Protein AF-X1R5I0-F1 (afdb_monomer)

Structure (mmCIF, N/CA/C/O backbone):
data_AF-X1R5I0-F1
#
_entry.id   AF-X1R5I0-F1
#
loop_
_atom_site.group_PDB
_atom_site.id
_atom_site.type_symbol
_atom_site.label_atom_id
_atom_site.label_alt_id
_atom_site.label_comp_id
_atom_site.label_asym_id
_atom_site.label_entity_id
_atom_site.label_seq_id
_atom_site.pdbx_PDB_ins_code
_atom_site.Cartn_x
_atom_site.Cartn_y
_atom_site.Cartn_z
_atom_site.occupancy
_atom_site.B_iso_or_equiv
_atom_site.auth_seq_id
_atom_site.auth_comp_id
_atom_site.auth_asym_id
_atom_site.auth_atom_id
_atom_site.pdbx_PDB_model_num
ATOM 1 N N . MET A 1 1 ? 6.233 22.904 -5.441 1.00 50.62 1 MET A N 1
ATOM 2 C CA . MET A 1 1 ? 5.124 22.060 -4.943 1.00 50.62 1 MET A CA 1
ATOM 3 C C . MET A 1 1 ? 5.103 20.796 -5.793 1.00 50.62 1 MET A C 1
ATOM 5 O O . MET A 1 1 ? 4.857 20.915 -6.984 1.00 50.62 1 MET A O 1
ATOM 9 N N . ARG A 1 2 ? 5.484 19.627 -5.257 1.00 60.69 2 ARG A N 1
ATOM 10 C CA . ARG A 1 2 ? 5.431 18.360 -6.016 1.00 60.69 2 ARG A CA 1
ATOM 11 C C . ARG A 1 2 ? 3.983 17.870 -6.019 1.00 60.69 2 ARG A C 1
ATOM 13 O O . ARG A 1 2 ? 3.332 17.928 -4.976 1.00 60.69 2 ARG A O 1
ATOM 20 N N . THR A 1 3 ? 3.481 17.436 -7.171 1.00 67.88 3 THR A N 1
ATOM 21 C CA . THR A 1 3 ? 2.133 16.869 -7.296 1.00 67.88 3 THR A CA 1
ATOM 22 C C . THR A 1 3 ? 1.990 15.683 -6.335 1.00 67.88 3 THR A C 1
ATOM 24 O O . THR A 1 3 ? 2.876 14.823 -6.329 1.00 67.88 3 THR A O 1
ATOM 27 N N . PRO A 1 4 ? 0.932 15.628 -5.506 1.00 72.50 4 PRO A N 1
ATOM 28 C CA . PRO A 1 4 ? 0.676 14.479 -4.648 1.00 72.50 4 PRO A CA 1
ATOM 29 C C . PRO A 1 4 ? 0.566 13.202 -5.483 1.00 72.50 4 PRO A C 1
ATOM 31 O O . PRO A 1 4 ? -0.113 13.192 -6.509 1.00 72.50 4 PRO A O 1
ATOM 34 N N . ASP A 1 5 ? 1.221 12.130 -5.043 1.00 84.19 5 ASP A N 1
ATOM 35 C CA . ASP A 1 5 ? 1.122 10.834 -5.711 1.00 84.19 5 ASP A CA 1
ATOM 36 C C . ASP A 1 5 ? -0.323 10.313 -5.646 1.00 84.19 5 ASP A C 1
ATOM 38 O O . ASP A 1 5 ? -0.930 10.263 -4.570 1.00 84.19 5 ASP A O 1
ATOM 42 N N . SER A 1 6 ? -0.866 9.907 -6.797 1.00 90.00 6 SER A N 1
ATOM 43 C CA . SER A 1 6 ? -2.205 9.319 -6.908 1.00 90.00 6 SER A CA 1
ATOM 44 C C . SER A 1 6 ? -2.413 8.120 -5.974 1.00 90.00 6 SER A C 1
ATOM 46 O O . SER A 1 6 ? -3.505 7.953 -5.429 1.00 90.00 6 SER A O 1
ATOM 48 N N . MET A 1 7 ? -1.360 7.348 -5.689 1.00 90.50 7 MET A N 1
ATOM 49 C CA . MET A 1 7 ? -1.379 6.247 -4.726 1.00 90.50 7 MET A CA 1
ATOM 50 C C . MET A 1 7 ? -1.892 6.701 -3.355 1.00 90.50 7 MET A C 1
ATOM 52 O O . MET A 1 7 ? -2.758 6.054 -2.765 1.00 90.50 7 MET A O 1
ATOM 56 N N . ASN A 1 8 ? -1.405 7.843 -2.864 1.00 89.81 8 ASN A N 1
ATOM 57 C CA . ASN A 1 8 ? -1.783 8.370 -1.554 1.00 89.81 8 ASN A CA 1
ATOM 58 C C . ASN A 1 8 ? -3.276 8.708 -1.506 1.00 89.81 8 ASN A C 1
ATOM 60 O O . ASN A 1 8 ? -3.940 8.461 -0.498 1.00 89.81 8 ASN A O 1
ATOM 64 N N . TYR A 1 9 ? -3.813 9.226 -2.615 1.00 91.50 9 TYR A N 1
ATOM 65 C CA . TYR A 1 9 ? -5.239 9.495 -2.750 1.00 91.50 9 TYR A CA 1
ATOM 66 C C . TYR A 1 9 ? -6.061 8.204 -2.674 1.00 91.50 9 TYR A C 1
ATOM 68 O O . TYR A 1 9 ? -6.995 8.131 -1.876 1.00 91.50 9 TYR A O 1
ATOM 76 N N . PHE A 1 10 ? -5.701 7.163 -3.432 1.00 93.56 10 PHE A N 1
ATOM 77 C CA . PHE A 1 10 ? -6.431 5.889 -3.417 1.00 93.56 10 PHE A CA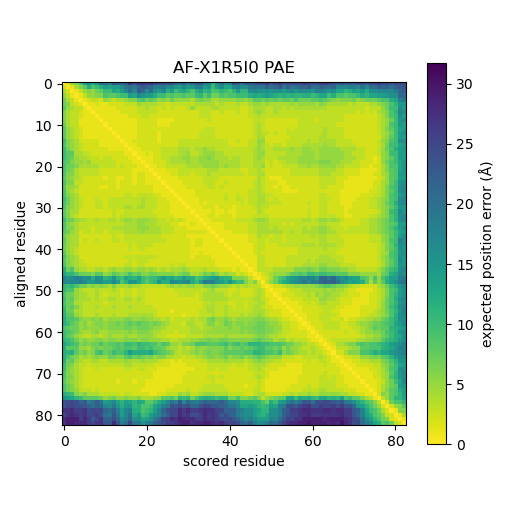 1
ATOM 78 C C . PHE A 1 10 ? -6.357 5.176 -2.064 1.00 93.56 10 PHE A C 1
ATOM 80 O O . PHE A 1 10 ? -7.378 4.676 -1.585 1.00 93.56 10 PHE A O 1
ATOM 87 N N . VAL A 1 11 ? -5.196 5.187 -1.403 1.00 91.44 11 VAL A N 1
ATOM 88 C CA . VAL A 1 11 ? -5.040 4.648 -0.042 1.00 91.44 11 VAL A CA 1
ATOM 89 C C . VAL A 1 11 ? -5.953 5.390 0.938 1.00 91.44 11 VAL A C 1
ATOM 91 O O . VAL A 1 11 ? -6.735 4.760 1.649 1.00 91.44 11 VAL A O 1
ATOM 94 N N . SER A 1 12 ? -5.926 6.726 0.933 1.00 90.50 12 SER A N 1
ATOM 95 C CA . SER A 1 12 ? -6.781 7.538 1.807 1.00 90.50 12 SER A CA 1
ATOM 96 C C . SER A 1 12 ? -8.273 7.305 1.543 1.00 90.50 12 SER A C 1
ATOM 98 O O . SER A 1 12 ? -9.030 7.029 2.476 1.00 90.50 12 SER A O 1
ATOM 100 N N . ARG A 1 13 ? -8.702 7.332 0.274 1.00 92.50 13 ARG A N 1
ATOM 101 C CA . ARG A 1 13 ? -10.099 7.073 -0.114 1.00 92.50 13 ARG A CA 1
ATOM 102 C C . ARG A 1 13 ? -10.564 5.673 0.274 1.00 92.50 13 ARG A C 1
ATOM 104 O O . ARG A 1 13 ? -11.722 5.517 0.652 1.00 92.50 13 ARG A O 1
ATOM 111 N N . SER A 1 14 ? -9.683 4.677 0.222 1.00 92.50 14 SER A N 1
ATOM 112 C CA . SER A 1 14 ? -10.017 3.309 0.627 1.00 92.50 14 SER A CA 1
ATOM 113 C C . SER A 1 14 ? -10.360 3.232 2.103 1.00 92.50 14 SER A C 1
ATOM 115 O O . SER A 1 14 ? -11.361 2.617 2.448 1.00 92.50 14 SER A O 1
ATOM 117 N N . PHE A 1 15 ? -9.613 3.920 2.969 1.00 87.56 15 PHE A N 1
ATOM 118 C CA . PHE A 1 15 ? -9.940 3.966 4.396 1.00 87.56 15 PHE A CA 1
ATOM 119 C C . PHE A 1 15 ? -11.257 4.679 4.704 1.00 87.56 15 PHE A C 1
ATOM 121 O O . PHE A 1 15 ? -11.931 4.282 5.648 1.00 87.56 15 PHE A O 1
ATOM 128 N N . LEU A 1 16 ? -11.639 5.686 3.913 1.00 89.38 16 LEU A N 1
ATOM 129 C CA . LEU A 1 16 ? -12.933 6.363 4.065 1.00 89.38 16 LEU A CA 1
ATOM 130 C C . LEU A 1 16 ? -14.115 5.488 3.620 1.00 89.38 16 LEU A C 1
ATOM 132 O O . LEU A 1 16 ? -15.208 5.617 4.161 1.00 89.38 16 LEU A O 1
ATOM 136 N N . ASN A 1 17 ? -13.902 4.611 2.638 1.00 91.19 17 ASN A N 1
ATOM 137 C CA . ASN A 1 17 ? -14.962 3.790 2.051 1.00 91.19 17 ASN A CA 1
ATOM 138 C C . ASN A 1 17 ? -15.058 2.381 2.667 1.00 91.19 17 ASN A C 1
ATOM 140 O O . ASN A 1 17 ? -16.090 1.720 2.530 1.00 91.19 17 ASN A O 1
ATOM 144 N N . LEU A 1 18 ? -13.991 1.882 3.299 1.00 91.38 18 LEU A N 1
ATOM 145 C CA . LEU A 1 18 ? -13.961 0.540 3.877 1.00 91.38 18 LEU A CA 1
ATOM 146 C C . LEU A 1 18 ? -14.853 0.453 5.116 1.00 91.38 18 LEU A C 1
ATOM 148 O O . LEU A 1 18 ? -14.682 1.194 6.082 1.00 91.38 18 LEU A O 1
ATOM 152 N N . LYS A 1 19 ? -15.730 -0.553 5.146 1.00 90.25 19 LYS A N 1
ATOM 153 C CA . LYS A 1 19 ? -16.453 -0.929 6.366 1.00 90.25 19 LYS A CA 1
ATOM 154 C C . LYS A 1 19 ? -15.493 -1.436 7.450 1.00 90.25 19 LYS A C 1
ATOM 156 O O . LYS A 1 19 ? -14.341 -1.781 7.171 1.00 90.25 19 LYS A O 1
ATOM 161 N N . SER A 1 20 ? -15.992 -1.499 8.683 1.00 88.81 20 SER A N 1
ATOM 162 C CA . SER A 1 20 ? -15.337 -2.189 9.801 1.00 88.81 20 SER A CA 1
ATOM 163 C C . SER A 1 20 ? -14.845 -3.579 9.379 1.00 88.81 20 SER A C 1
ATOM 165 O O . SER A 1 20 ? -15.570 -4.306 8.700 1.00 88.81 20 SER A O 1
ATOM 167 N N . GLN A 1 21 ? -13.601 -3.914 9.735 1.00 89.94 21 GLN A N 1
ATOM 168 C CA . GLN A 1 21 ? -12.907 -5.170 9.408 1.00 89.94 21 GLN A CA 1
ATOM 169 C C . GLN A 1 21 ? -12.716 -5.457 7.909 1.00 89.94 21 GLN A C 1
ATOM 171 O O . GLN A 1 21 ? -12.146 -6.493 7.559 1.00 89.94 21 GLN A O 1
ATOM 176 N N . GLY A 1 22 ? -13.137 -4.545 7.024 1.00 92.44 22 GLY A N 1
ATOM 177 C CA . GLY A 1 22 ? -12.951 -4.659 5.582 1.00 92.44 22 GLY A CA 1
ATOM 178 C C . GLY A 1 22 ? -11.476 -4.659 5.186 1.00 92.44 22 GLY A C 1
ATOM 179 O O . GLY A 1 22 ? -10.618 -4.186 5.931 1.00 92.44 22 GLY A O 1
ATOM 180 N N . LEU A 1 23 ? -11.186 -5.172 3.995 1.00 94.19 23 LEU A N 1
ATOM 181 C CA . LEU A 1 23 ? -9.838 -5.261 3.439 1.00 94.19 23 LEU A CA 1
ATOM 182 C C . LEU A 1 23 ? -9.758 -4.470 2.138 1.00 94.19 23 LEU A C 1
ATOM 184 O O . LEU A 1 23 ? -10.704 -4.468 1.351 1.00 94.19 23 LEU A O 1
ATOM 188 N N . PHE A 1 24 ? -8.612 -3.844 1.895 1.00 94.88 24 PHE A N 1
ATOM 189 C CA . PHE A 1 24 ? -8.210 -3.483 0.541 1.00 94.88 24 PHE A CA 1
ATOM 190 C C . PHE A 1 24 ? -6.849 -4.091 0.229 1.00 94.88 24 PHE A C 1
ATOM 192 O O . PHE A 1 24 ? -6.036 -4.332 1.1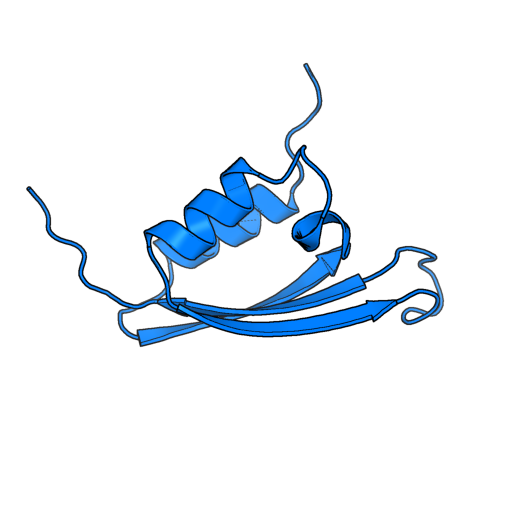26 1.00 94.88 24 PHE A O 1
ATOM 199 N N . SER A 1 25 ? -6.612 -4.305 -1.062 1.00 96.25 25 SER A N 1
ATOM 200 C CA . SER A 1 25 ? -5.326 -4.728 -1.594 1.00 96.25 25 SER A CA 1
ATOM 201 C C . SER A 1 25 ? -4.980 -3.887 -2.810 1.00 96.25 25 SER A C 1
ATOM 203 O O . SER A 1 25 ? -5.823 -3.715 -3.690 1.00 96.25 25 SER A O 1
ATOM 205 N N . PHE A 1 26 ? -3.747 -3.393 -2.873 1.00 96.19 26 PHE A N 1
ATOM 206 C CA . PHE A 1 26 ? -3.245 -2.642 -4.020 1.00 96.19 26 PHE A CA 1
ATOM 207 C C . PHE A 1 26 ? -1.899 -3.162 -4.491 1.00 96.19 26 PHE A C 1
ATOM 209 O O . PHE A 1 26 ? -1.061 -3.543 -3.675 1.00 96.19 26 PHE A O 1
ATOM 216 N N . ILE A 1 27 ? -1.694 -3.104 -5.808 1.00 95.38 27 ILE A N 1
ATOM 217 C CA . ILE A 1 27 ? -0.365 -3.172 -6.406 1.00 95.38 27 ILE A CA 1
ATOM 218 C C . ILE A 1 27 ? 0.097 -1.736 -6.634 1.00 95.38 27 ILE A C 1
ATOM 220 O O . ILE A 1 27 ? -0.581 -0.960 -7.307 1.00 95.38 27 ILE A O 1
ATOM 224 N N . VAL A 1 28 ? 1.211 -1.368 -6.016 1.00 93.50 28 VAL A N 1
ATOM 225 C CA . VAL A 1 28 ? 1.751 -0.003 -6.005 1.00 93.50 28 VAL A CA 1
ATOM 226 C C . VAL A 1 28 ? 3.267 -0.054 -6.132 1.00 93.50 28 VAL A C 1
ATOM 228 O O . VAL A 1 28 ? 3.860 -1.117 -5.972 1.00 93.50 28 VAL A O 1
ATOM 231 N N . SER A 1 29 ? 3.921 1.080 -6.386 1.00 92.69 29 SER A N 1
ATOM 232 C CA . SER A 1 29 ? 5.386 1.115 -6.336 1.00 92.69 29 SER A CA 1
ATOM 233 C C . SER A 1 29 ? 5.890 0.722 -4.944 1.00 92.69 29 SER A C 1
ATOM 235 O O . SER A 1 29 ? 5.387 1.214 -3.928 1.00 92.69 29 SER A O 1
ATOM 237 N N . ASN A 1 30 ? 6.936 -0.106 -4.891 1.00 94.06 30 ASN A N 1
ATOM 238 C CA . ASN A 1 30 ? 7.557 -0.504 -3.627 1.00 94.06 30 ASN A CA 1
ATOM 239 C C . ASN A 1 30 ? 8.241 0.666 -2.894 1.00 94.06 30 ASN A C 1
ATOM 241 O O . ASN A 1 30 ? 8.562 0.538 -1.712 1.00 94.06 30 ASN A O 1
ATOM 245 N N . ASN A 1 31 ? 8.365 1.832 -3.539 1.00 92.88 31 ASN A N 1
ATOM 246 C CA . ASN A 1 31 ? 8.752 3.084 -2.899 1.00 92.88 31 ASN A CA 1
ATOM 247 C C . ASN A 1 31 ? 7.875 3.406 -1.680 1.00 92.88 31 ASN A C 1
ATOM 249 O O . ASN A 1 31 ? 8.374 3.978 -0.709 1.00 92.88 31 ASN A O 1
ATOM 253 N N . LEU A 1 32 ? 6.606 2.970 -1.67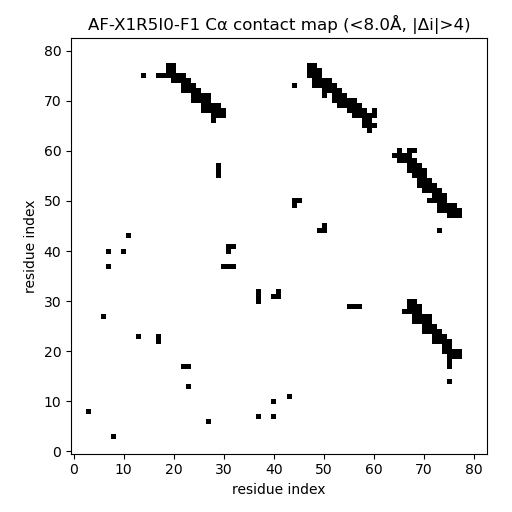5 1.00 92.81 32 LEU A N 1
ATOM 254 C CA . LEU A 1 32 ? 5.723 3.068 -0.510 1.00 92.81 32 LEU A CA 1
ATOM 255 C C . LEU A 1 32 ? 6.341 2.455 0.753 1.00 92.81 32 LEU A C 1
ATOM 257 O O . LEU A 1 32 ? 6.066 2.930 1.852 1.00 92.81 32 LEU A O 1
ATOM 261 N N . LEU A 1 33 ? 7.172 1.421 0.623 1.00 91.19 33 LEU A N 1
ATOM 262 C CA . LEU A 1 33 ? 7.751 0.705 1.756 1.00 91.19 33 LEU A CA 1
ATOM 263 C C . LEU A 1 33 ? 8.942 1.451 2.373 1.00 91.19 33 LEU A C 1
ATOM 265 O O . LEU A 1 33 ? 9.099 1.420 3.591 1.00 91.19 33 LEU A O 1
ATOM 269 N N . PHE A 1 34 ? 9.746 2.150 1.563 1.00 90.31 34 PHE A N 1
ATOM 270 C CA . PHE A 1 34 ? 11.073 2.621 1.991 1.00 90.31 34 PHE A CA 1
ATOM 271 C C . PHE A 1 34 ? 11.313 4.123 1.794 1.00 90.31 34 PHE A C 1
ATOM 273 O O . PHE A 1 34 ? 12.049 4.725 2.571 1.00 90.31 34 PHE A O 1
ATOM 280 N N . GLN A 1 35 ? 10.690 4.755 0.795 1.00 92.12 35 GLN A N 1
ATOM 281 C CA . GLN A 1 35 ? 10.987 6.149 0.456 1.00 92.12 35 GLN A CA 1
ATOM 282 C C . GLN A 1 35 ? 10.348 7.120 1.448 1.00 92.12 35 GLN A C 1
ATOM 284 O O . GLN A 1 35 ? 9.219 6.915 1.918 1.00 92.12 35 GLN A O 1
ATOM 289 N N . ASN A 1 36 ? 11.068 8.190 1.783 1.00 91.12 36 ASN A N 1
ATOM 290 C CA . ASN A 1 36 ? 10.658 9.141 2.816 1.00 91.12 36 ASN A CA 1
ATOM 291 C C . ASN A 1 36 ? 9.404 9.936 2.416 1.00 91.12 36 ASN A C 1
ATOM 293 O O . ASN A 1 36 ? 8.588 10.290 3.264 1.00 91.12 36 ASN A O 1
ATOM 297 N N . GLU A 1 37 ? 9.183 10.151 1.119 1.00 89.44 37 GLU A N 1
ATOM 298 C CA . GLU A 1 37 ? 8.014 10.866 0.599 1.00 89.44 37 GLU A CA 1
ATOM 299 C C . GLU A 1 37 ? 6.680 10.204 0.971 1.00 89.44 37 GLU A C 1
ATOM 301 O O . GLU A 1 37 ? 5.661 10.889 1.062 1.00 89.44 37 GLU A O 1
ATOM 306 N N . TYR A 1 38 ? 6.684 8.894 1.237 1.00 91.12 38 TYR A N 1
ATOM 307 C CA . TYR A 1 38 ? 5.492 8.134 1.627 1.00 91.12 38 TYR A CA 1
ATOM 308 C C . TYR A 1 38 ? 5.380 7.911 3.140 1.00 91.12 38 TYR A C 1
ATOM 310 O O . TYR A 1 38 ? 4.531 7.136 3.581 1.00 91.12 38 TYR A O 1
ATOM 318 N N . LEU A 1 39 ? 6.193 8.594 3.955 1.00 91.81 39 LEU A N 1
ATOM 319 C CA . LEU A 1 39 ? 6.166 8.460 5.414 1.00 91.81 39 LEU A CA 1
ATOM 320 C C . LEU A 1 39 ? 4.772 8.745 5.991 1.00 91.81 39 LEU A C 1
ATOM 322 O O . LEU A 1 39 ? 4.245 7.914 6.721 1.00 91.81 39 LEU A O 1
ATOM 326 N N . LYS A 1 40 ? 4.111 9.829 5.564 1.00 90.25 40 LYS A N 1
ATOM 327 C CA . LYS A 1 40 ? 2.738 10.159 6.001 1.00 90.25 40 LYS A CA 1
ATOM 328 C C . LYS A 1 40 ? 1.702 9.110 5.590 1.00 90.25 40 LYS A C 1
ATOM 330 O O . LYS A 1 40 ? 0.745 8.857 6.316 1.00 90.25 40 LYS A O 1
ATOM 335 N N . THR A 1 41 ? 1.878 8.489 4.426 1.00 91.38 41 THR A N 1
ATOM 336 C CA . THR A 1 41 ? 0.992 7.416 3.953 1.00 91.38 41 THR A CA 1
ATOM 337 C C . THR A 1 41 ? 1.179 6.161 4.794 1.00 91.38 41 THR A C 1
ATOM 339 O O . THR A 1 41 ? 0.194 5.551 5.203 1.00 91.38 41 THR A O 1
ATOM 342 N N . ARG A 1 42 ? 2.429 5.806 5.120 1.00 91.75 42 ARG A N 1
ATOM 343 C CA . ARG A 1 42 ? 2.728 4.714 6.053 1.00 91.75 42 ARG A CA 1
ATOM 344 C C . ARG A 1 42 ? 2.178 5.004 7.446 1.00 91.75 42 ARG A C 1
ATOM 346 O O . ARG A 1 42 ? 1.539 4.131 8.015 1.00 91.75 42 ARG A O 1
ATOM 353 N N . GLU A 1 43 ? 2.344 6.219 7.965 1.00 91.12 43 GLU A N 1
ATOM 354 C CA . GLU A 1 43 ? 1.739 6.636 9.237 1.00 91.12 43 GLU A CA 1
ATOM 355 C C . GLU A 1 43 ? 0.216 6.483 9.215 1.00 91.12 43 GLU A C 1
ATOM 357 O O . GLU A 1 43 ? -0.345 5.927 10.151 1.00 91.12 43 GLU A O 1
ATOM 362 N N . LEU A 1 44 ? -0.464 6.904 8.141 1.00 88.50 44 LEU A N 1
ATOM 363 C CA . LEU A 1 44 ? -1.913 6.722 7.990 1.00 88.50 44 LEU A CA 1
ATOM 364 C C . LEU A 1 44 ? -2.315 5.241 8.055 1.00 88.50 44 LEU A C 1
ATOM 366 O O . LEU A 1 44 ? -3.307 4.910 8.712 1.00 88.50 44 LEU A O 1
ATOM 370 N N . ILE A 1 45 ? -1.551 4.379 7.376 1.00 89.75 45 ILE A N 1
ATOM 371 C CA . ILE A 1 45 ? -1.755 2.929 7.356 1.00 89.75 45 ILE A CA 1
ATOM 372 C C . ILE A 1 45 ? -1.524 2.341 8.758 1.00 89.75 45 ILE A C 1
ATOM 374 O O . ILE A 1 45 ? -2.399 1.653 9.266 1.00 89.75 45 ILE A O 1
ATOM 378 N N . PHE A 1 46 ? -0.398 2.632 9.416 1.00 85.50 46 PHE A N 1
ATOM 379 C CA . PHE A 1 46 ? -0.055 2.040 10.716 1.00 85.50 46 PHE A CA 1
ATOM 380 C C . PHE A 1 46 ? -0.864 2.607 11.887 1.00 85.50 46 PHE A C 1
ATOM 382 O O . PHE A 1 46 ? -1.200 1.866 12.804 1.00 85.50 46 PHE A O 1
ATOM 389 N N . LYS A 1 47 ? -1.197 3.903 11.872 1.00 78.44 47 LYS A N 1
ATOM 390 C CA . LYS A 1 47 ? -1.904 4.568 12.979 1.00 78.44 47 LYS A CA 1
ATOM 391 C C . LYS A 1 47 ? -3.330 4.059 13.148 1.00 78.44 47 LYS A C 1
ATOM 393 O O . LYS A 1 47 ? -3.840 4.039 14.258 1.00 78.44 47 LYS A O 1
ATOM 398 N N . ASN A 1 48 ? -3.990 3.699 12.051 1.00 63.62 48 ASN A N 1
ATOM 399 C CA . ASN A 1 48 ? -5.427 3.453 12.075 1.00 63.62 48 ASN A CA 1
ATOM 400 C C . ASN A 1 48 ? -5.797 1.981 11.840 1.00 63.62 48 ASN A C 1
ATOM 402 O O . ASN A 1 48 ? -6.994 1.681 11.843 1.00 63.62 48 ASN A O 1
ATOM 406 N N . LYS A 1 49 ? -4.844 1.109 11.464 1.00 80.19 49 LYS A N 1
ATOM 407 C CA . LYS A 1 49 ? -5.160 -0.124 10.721 1.00 80.19 49 LYS A CA 1
ATOM 408 C C . LYS A 1 49 ? -4.153 -1.246 10.949 1.00 80.19 49 LYS A C 1
ATOM 410 O O . LYS A 1 49 ? -2.999 -1.027 11.306 1.00 80.19 49 LYS A O 1
ATOM 415 N N . LYS A 1 50 ? -4.592 -2.466 10.638 1.00 86.94 50 LYS A N 1
ATOM 416 C CA . LYS A 1 50 ? -3.756 -3.665 10.654 1.00 86.94 50 LYS A CA 1
ATOM 417 C C . LYS A 1 50 ? -3.203 -3.926 9.254 1.00 86.94 50 LYS A C 1
ATOM 419 O O . LYS A 1 50 ? -3.959 -4.246 8.336 1.00 86.94 50 LYS A O 1
ATOM 424 N N . VAL A 1 51 ? -1.885 -3.826 9.092 1.00 90.62 51 VAL A N 1
ATOM 425 C CA . VAL A 1 51 ? -1.207 -4.344 7.894 1.00 90.62 51 VAL A CA 1
ATOM 426 C C . VAL A 1 51 ? -1.273 -5.866 7.953 1.00 90.62 51 VAL A C 1
ATOM 428 O O . VAL A 1 51 ? -0.732 -6.476 8.871 1.00 90.62 51 VAL A O 1
ATOM 431 N N . VAL A 1 52 ? -1.981 -6.474 7.002 1.00 93.62 52 VAL A N 1
ATOM 432 C CA . VAL A 1 52 ? -2.128 -7.935 6.934 1.00 93.62 52 VAL A CA 1
ATOM 433 C C . VAL A 1 52 ? -0.906 -8.543 6.266 1.00 93.62 52 VAL A C 1
ATOM 435 O O . VAL A 1 52 ? -0.364 -9.532 6.750 1.00 93.62 52 VAL A O 1
ATOM 438 N N . SER A 1 53 ? -0.454 -7.929 5.174 1.00 93.38 53 SER A N 1
ATOM 439 C CA . SER A 1 53 ? 0.736 -8.364 4.453 1.00 93.38 53 SER A CA 1
ATOM 440 C C . SER A 1 53 ? 1.280 -7.258 3.556 1.00 93.38 53 SER A C 1
ATOM 442 O O . SER A 1 53 ? 0.520 -6.452 3.014 1.00 93.38 53 SER A O 1
ATOM 444 N N . ALA A 1 54 ? 2.594 -7.272 3.346 1.00 93.88 54 ALA A N 1
ATOM 445 C CA . ALA A 1 54 ? 3.275 -6.476 2.335 1.00 93.88 54 ALA A CA 1
ATOM 446 C C . ALA A 1 54 ? 4.262 -7.379 1.583 1.00 93.88 54 ALA A C 1
ATOM 448 O O . ALA A 1 54 ? 5.186 -7.921 2.188 1.00 93.88 54 ALA A O 1
ATOM 449 N N . PHE A 1 55 ? 4.058 -7.550 0.279 1.00 95.38 55 PHE A N 1
ATOM 450 C CA . PHE A 1 55 ? 4.899 -8.382 -0.583 1.00 95.38 55 PHE A CA 1
ATOM 451 C C . PHE A 1 55 ? 5.656 -7.490 -1.557 1.00 95.38 55 PHE A C 1
ATOM 453 O O . PHE A 1 55 ? 5.043 -6.872 -2.422 1.00 95.38 55 PHE A O 1
ATOM 460 N N . ASN A 1 56 ? 6.977 -7.402 -1.428 1.00 94.81 56 ASN A N 1
ATOM 461 C CA . ASN A 1 56 ? 7.801 -6.722 -2.423 1.00 94.81 56 ASN A CA 1
ATOM 462 C C . ASN A 1 56 ? 8.000 -7.661 -3.618 1.00 94.81 56 ASN A C 1
ATOM 464 O O . ASN A 1 56 ? 8.539 -8.751 -3.444 1.00 94.81 56 ASN A O 1
ATOM 468 N N . LEU A 1 57 ? 7.536 -7.253 -4.796 1.00 94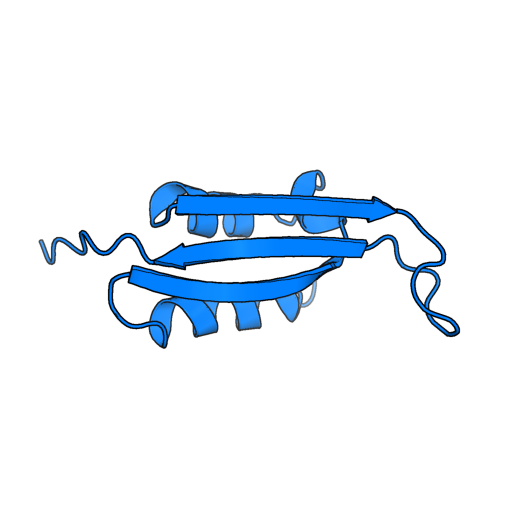.25 57 LEU A N 1
ATOM 469 C CA . LEU A 1 57 ? 7.623 -8.053 -6.017 1.00 94.25 57 LEU A CA 1
ATOM 470 C C . LEU A 1 57 ? 8.922 -7.788 -6.793 1.00 94.25 57 LEU A C 1
ATOM 472 O O . LEU A 1 57 ? 9.294 -8.604 -7.626 1.00 94.25 57 LEU A O 1
ATOM 476 N N . GLY A 1 58 ? 9.622 -6.684 -6.505 1.00 90.06 58 GLY A N 1
ATOM 477 C CA . GLY A 1 58 ? 10.810 -6.279 -7.258 1.00 90.06 58 GLY A CA 1
ATOM 478 C C . GLY A 1 58 ? 10.467 -5.682 -8.626 1.00 90.06 58 GLY A C 1
ATOM 479 O O . GLY A 1 58 ? 9.3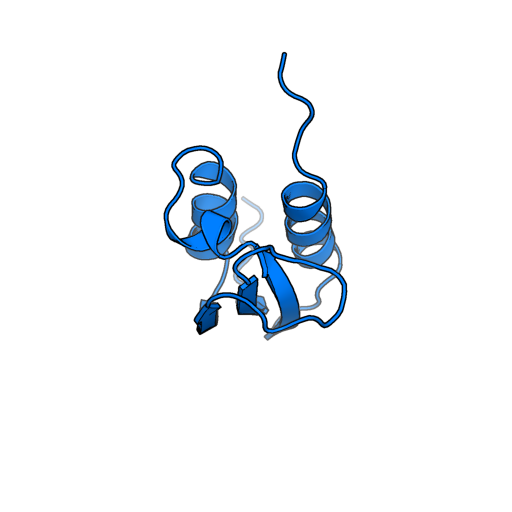83 -5.117 -8.800 1.00 90.06 58 GLY A O 1
ATOM 480 N N . ASP A 1 59 ? 11.419 -5.771 -9.554 1.00 91.19 59 ASP A N 1
ATOM 481 C CA . ASP A 1 59 ? 11.363 -5.215 -10.912 1.00 91.19 59 ASP A CA 1
ATOM 482 C C . ASP A 1 59 ? 10.785 -6.205 -11.939 1.00 91.19 59 ASP A C 1
ATOM 484 O O . ASP A 1 59 ? 10.597 -7.381 -11.645 1.00 91.19 59 ASP A O 1
ATOM 488 N N . GLU A 1 60 ? 10.492 -5.715 -13.151 1.00 90.81 60 GLU A N 1
ATOM 489 C CA .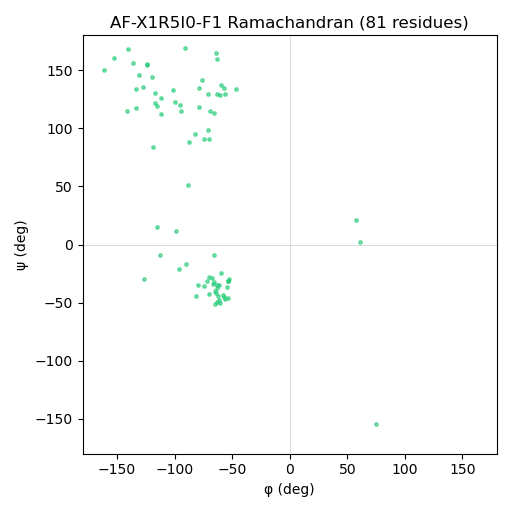 GLU A 1 60 ? 10.094 -6.522 -14.327 1.00 90.81 60 GLU A CA 1
ATOM 490 C C . GLU A 1 60 ? 8.841 -7.408 -14.142 1.00 90.81 60 GLU A C 1
ATOM 492 O O . GLU A 1 60 ? 8.595 -8.345 -14.895 1.00 90.81 60 GLU A O 1
ATOM 497 N N . VAL A 1 61 ? 7.990 -7.077 -13.168 1.00 93.06 61 VAL A N 1
ATOM 498 C CA . VAL A 1 61 ? 6.718 -7.779 -12.906 1.00 93.06 61 VAL A CA 1
ATOM 499 C C . VAL A 1 61 ? 5.676 -7.513 -14.000 1.00 93.06 61 VAL A C 1
ATOM 501 O O . VAL A 1 61 ? 4.789 -8.331 -14.240 1.00 93.06 61 VAL A O 1
ATOM 504 N N . PHE A 1 62 ? 5.761 -6.354 -14.654 1.00 92.56 62 PHE A N 1
ATOM 505 C CA . PHE A 1 62 ? 4.819 -5.907 -15.674 1.00 92.56 62 PHE A CA 1
ATOM 506 C C . PHE A 1 62 ? 5.524 -5.744 -17.020 1.00 92.56 62 PHE A C 1
ATOM 508 O O . PHE A 1 62 ? 6.525 -5.040 -17.110 1.00 92.56 62 PHE A O 1
ATOM 515 N N . GLU A 1 63 ? 4.945 -6.317 -18.079 1.00 90.69 63 GLU A N 1
ATOM 516 C CA . GLU A 1 63 ? 5.535 -6.366 -19.429 1.00 90.69 63 GLU A CA 1
ATOM 517 C C . GLU A 1 63 ? 5.918 -4.983 -19.986 1.00 90.69 63 GLU A C 1
ATOM 519 O O . GLU A 1 63 ? 6.949 -4.834 -20.632 1.00 90.69 63 GLU A O 1
ATOM 524 N N . ASN A 1 64 ? 5.117 -3.954 -19.691 1.00 90.69 64 ASN A N 1
ATOM 525 C CA . ASN A 1 64 ? 5.290 -2.602 -20.231 1.00 90.69 64 ASN A CA 1
ATOM 526 C C . ASN A 1 64 ? 5.631 -1.547 -19.162 1.00 90.69 64 ASN A C 1
ATOM 528 O O . ASN A 1 64 ? 5.497 -0.350 -19.419 1.00 90.69 64 ASN A O 1
ATOM 532 N N . ALA A 1 65 ? 6.030 -1.956 -17.950 1.00 86.25 65 ALA A N 1
ATOM 533 C CA . ALA A 1 65 ? 6.372 -1.021 -16.878 1.00 86.25 65 ALA A CA 1
ATOM 534 C C . ALA A 1 65 ? 7.583 -1.491 -16.063 1.00 86.25 65 ALA A C 1
ATOM 536 O O . ALA A 1 65 ? 7.515 -2.457 -15.309 1.00 86.25 65 ALA A O 1
ATOM 537 N N . VAL A 1 66 ? 8.672 -0.724 -16.148 1.00 84.75 66 VAL A N 1
ATOM 538 C CA . VAL A 1 66 ? 9.922 -0.960 -15.405 1.00 84.75 66 VAL A CA 1
ATOM 539 C C . VAL A 1 66 ? 9.868 -0.255 -14.043 1.00 84.75 66 VAL A C 1
ATOM 541 O O . VAL A 1 66 ? 10.715 0.571 -13.712 1.00 84.75 66 VAL A O 1
ATOM 544 N N . VAL A 1 67 ? 8.796 -0.492 -13.283 1.00 88.06 67 VAL A N 1
ATOM 545 C CA . VAL A 1 67 ? 8.604 0.115 -11.960 1.00 88.06 67 VAL A CA 1
ATOM 546 C C . VAL A 1 67 ? 8.604 -0.978 -10.897 1.00 88.06 67 VAL A C 1
ATOM 548 O O . VAL A 1 67 ? 7.690 -1.814 -10.901 1.00 88.06 67 VAL A O 1
ATOM 551 N N . PRO A 1 68 ? 9.552 -0.942 -9.942 1.00 93.06 68 PRO A N 1
ATOM 552 C CA . PRO A 1 68 ? 9.548 -1.896 -8.855 1.00 93.06 68 PRO A CA 1
ATOM 553 C C . PRO A 1 68 ? 8.265 -1.777 -8.038 1.00 93.06 68 PRO A C 1
ATOM 555 O O . PRO A 1 68 ? 7.870 -0.684 -7.604 1.00 93.06 68 PRO A O 1
ATOM 558 N N . SER A 1 69 ? 7.600 -2.909 -7.835 1.00 95.25 69 SER A N 1
ATOM 559 C CA . SER A 1 69 ? 6.224 -2.955 -7.340 1.00 95.25 69 SER A CA 1
ATOM 560 C C . SER A 1 69 ? 6.093 -3.797 -6.074 1.00 95.25 69 SER A C 1
ATOM 562 O O . SER A 1 69 ? 6.898 -4.682 -5.795 1.00 95.25 69 SER A O 1
ATOM 564 N N . CYS A 1 70 ? 5.073 -3.519 -5.273 1.00 95.50 70 CYS A N 1
ATOM 565 C CA . CYS A 1 70 ? 4.694 -4.324 -4.123 1.00 95.50 70 CYS A CA 1
ATOM 566 C C . CYS A 1 70 ? 3.177 -4.512 -4.058 1.00 95.50 70 CYS A C 1
ATOM 568 O O . CYS A 1 70 ? 2.412 -3.698 -4.580 1.00 95.50 70 CYS A O 1
ATOM 570 N N . ILE A 1 71 ? 2.747 -5.586 -3.398 1.00 96.56 71 ILE A N 1
ATOM 571 C CA . ILE A 1 71 ? 1.353 -5.812 -3.016 1.00 96.56 71 ILE A CA 1
ATOM 572 C C . ILE A 1 71 ? 1.204 -5.432 -1.551 1.00 96.56 71 ILE A C 1
ATOM 574 O O . ILE A 1 71 ? 1.879 -5.997 -0.689 1.00 96.56 71 ILE A O 1
ATOM 578 N N . LEU A 1 72 ? 0.298 -4.507 -1.264 1.00 95.38 72 LEU A N 1
ATOM 579 C CA . LEU A 1 72 ? -0.056 -4.119 0.094 1.00 95.38 72 LEU A CA 1
ATOM 580 C C . LEU A 1 72 ? -1.482 -4.570 0.400 1.00 95.38 72 LEU A C 1
ATOM 582 O O . LEU A 1 72 ? -2.402 -4.174 -0.312 1.00 95.38 72 LEU A O 1
ATOM 586 N N . VAL A 1 73 ? -1.664 -5.311 1.496 1.00 95.69 73 VAL A N 1
ATOM 587 C CA . VAL A 1 73 ? -2.980 -5.700 2.021 1.00 95.69 73 VAL A CA 1
ATOM 588 C C . VAL A 1 73 ? -3.174 -5.094 3.405 1.00 95.69 73 VAL A C 1
ATOM 590 O O . VAL A 1 73 ? -2.395 -5.352 4.330 1.00 95.69 73 VAL A O 1
ATOM 593 N N . VAL A 1 74 ? -4.234 -4.303 3.561 1.00 94.38 74 VAL A N 1
ATOM 594 C CA . VAL A 1 74 ? -4.552 -3.621 4.821 1.00 94.38 74 VAL A CA 1
ATOM 595 C C . VAL A 1 74 ? -5.984 -3.914 5.231 1.00 94.38 74 VAL A C 1
ATOM 597 O O . VAL A 1 74 ? -6.907 -3.830 4.421 1.00 94.38 74 VAL A O 1
ATOM 600 N N . GLN A 1 75 ? -6.159 -4.218 6.515 1.00 93.00 75 GLN A N 1
ATOM 601 C CA . GLN A 1 75 ? -7.456 -4.396 7.143 1.00 93.00 75 GLN A CA 1
ATOM 602 C C . GLN A 1 75 ? -7.850 -3.164 7.941 1.00 93.00 75 GLN A C 1
ATOM 604 O O . GLN A 1 75 ? -7.084 -2.656 8.764 1.00 93.00 75 GLN A O 1
ATOM 609 N N . ASN A 1 76 ? -9.090 -2.725 7.754 1.00 90.12 76 ASN A N 1
ATOM 610 C CA . ASN A 1 76 ? -9.701 -1.721 8.597 1.00 90.12 76 ASN A CA 1
ATOM 611 C C . ASN A 1 76 ? -9.986 -2.279 9.996 1.00 90.12 76 ASN A C 1
ATOM 613 O O . ASN A 1 76 ? -11.062 -2.813 10.243 1.00 90.12 76 ASN A O 1
ATOM 617 N N . SER A 1 77 ? -9.045 -2.134 10.927 1.00 77.50 77 SER A N 1
ATOM 618 C CA . SER A 1 77 ? -9.322 -2.327 12.350 1.00 77.50 77 SER A CA 1
ATOM 619 C C . SER A 1 77 ? -10.103 -1.113 12.843 1.00 77.50 77 SER A C 1
ATOM 621 O O . SER A 1 77 ? -9.542 -0.073 13.180 1.00 77.50 77 SER A O 1
ATOM 623 N N . SER A 1 78 ? -11.423 -1.187 12.780 1.00 62.12 78 SER A N 1
ATOM 624 C CA 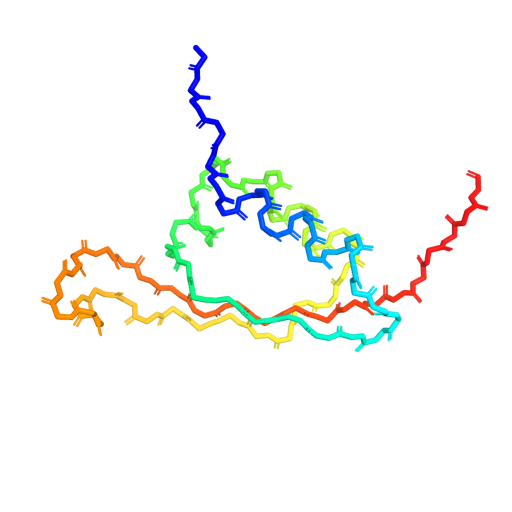. SER A 1 78 ? -12.274 -0.159 13.362 1.00 62.12 78 SER A CA 1
ATOM 625 C C . SER A 1 78 ? -12.212 -0.247 14.890 1.00 62.12 78 SER A C 1
ATOM 627 O O . SER A 1 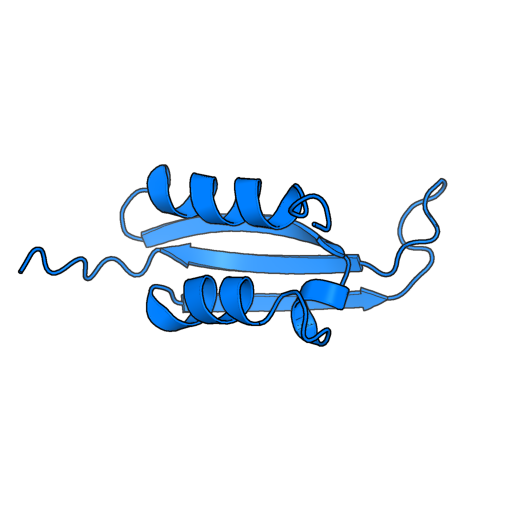78 ? -12.935 -1.041 15.482 1.00 62.12 78 SER A O 1
ATOM 629 N N . GLU A 1 79 ? -11.398 0.599 15.503 1.00 55.19 79 GLU A N 1
ATOM 630 C CA . GLU A 1 79 ? -11.794 1.337 16.703 1.00 55.19 79 GLU A CA 1
ATOM 631 C C . GLU A 1 79 ? -11.712 2.809 16.312 1.00 55.19 79 GLU A C 1
ATOM 633 O O . GLU A 1 79 ? -10.682 3.465 16.418 1.00 55.19 79 GLU A O 1
ATOM 638 N N . THR A 1 80 ? -12.775 3.307 15.684 1.00 47.12 80 THR A N 1
ATOM 639 C CA . THR A 1 80 ? -12.928 4.747 15.491 1.00 47.12 80 THR A CA 1
ATOM 640 C C . THR A 1 80 ? -13.632 5.258 16.737 1.00 47.12 80 THR A C 1
ATOM 642 O O . THR A 1 80 ? -14.859 5.260 16.790 1.00 47.12 80 THR A O 1
ATOM 645 N N . GLU A 1 81 ? -12.859 5.616 17.763 1.00 42.44 81 GLU A N 1
ATOM 646 C CA . GLU A 1 81 ? -13.358 6.495 18.818 1.00 42.44 81 GLU A CA 1
ATOM 647 C C . GLU A 1 81 ? -13.618 7.864 18.185 1.00 42.44 81 GLU A C 1
ATOM 649 O O . GLU A 1 81 ? -12.710 8.538 17.697 1.00 42.44 81 GLU A O 1
ATOM 654 N N . TYR A 1 82 ? -14.893 8.234 18.125 1.00 37.50 82 TYR A N 1
ATOM 655 C CA . TYR A 1 82 ? -15.299 9.613 17.914 1.00 37.50 82 TYR A CA 1
ATOM 656 C C . TYR A 1 82 ? -15.233 10.296 19.281 1.00 37.50 82 TYR A C 1
ATOM 658 O O . TYR A 1 82 ? -16.177 10.171 20.062 1.00 37.50 82 TYR A O 1
ATOM 666 N N . THR A 1 83 ? -14.118 10.961 19.575 1.00 34.91 83 THR A N 1
ATOM 667 C CA . THR A 1 83 ? -13.965 11.830 20.753 1.00 34.91 83 THR A CA 1
ATOM 668 C C . THR A 1 83 ? -13.957 13.288 20.330 1.00 34.91 83 THR A C 1
ATOM 670 O O . THR A 1 83 ? -13.298 13.601 19.310 1.00 34.91 83 THR A O 1
#

Mean predicted aligned error: 5.69 Å

Radius of gyration: 13.59 Å; Cα contacts (8 Å, |Δi|>4): 116; chains: 1; bounding box: 28×30×41 Å

Nearest PDB structures (foldseek):
  7rfk-assembly1_A  TM=8.376E-01  e=2.015E-03  Clostridioides difficile 630
  2f8l-assembly1_A  TM=8.104E-01  e=2.777E-03  Listeria monocytogenes
  7qw5-assembly1_A  TM=8.964E-01  e=7.264E-03  Geobacillus stearothermophilus
  7qw6-assembly1_A  TM=8.733E-01  e=6.390E-03  Geobacillus stearothermophilus
  7qw7-assembly1_A  TM=8.731E-01  e=8.258E-03  Geobacillus stearothermophilus

Solvent-accessible surface area (backbone atoms only — not comparable to full-atom values): 5041 Å² total; per-residue (Å²): 135,80,82,79,60,67,66,58,52,54,55,53,52,45,65,74,68,50,52,75,68,29,74,53,73,47,81,43,56,38,52,60,80,74,42,72,91,31,46,67,55,46,48,58,48,61,77,55,33,43,76,74,47,76,44,79,65,44,61,72,80,42,99,90,42,91,56,43,26,20,42,43,31,41,31,35,50,69,78,79,80,88,125

Sequence (83 aa):
MRTPDSMNYFVSRSFLNLKSQGLFSFIVSNNLLFQNEYLKTRELIFKNKKVVSAFNLGDEVFENAVVPSCILVVQNSSETEYT

Organism: NCBI:txid412755

In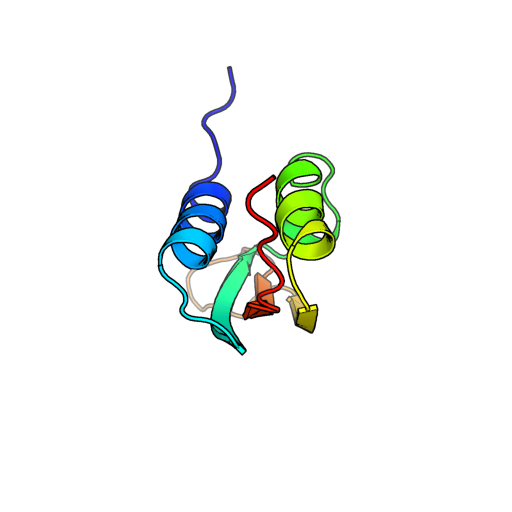terPro domains:
  IPR011639 Type II methyltransferase M.TaqI-like domain [PF07669] (3-62)
  IPR029063 S-adenosyl-L-methionine-dependent methyltransferase superfamily [G3DSA:3.40.50.150] (2-83)
  IPR029063 S-adenosyl-L-methionine-dependent methyltransferase superfamily [SSF53335] (3-80)
  IPR050953 N(4)/N(6)-adenine-specific DNA methyltransferase [PTHR33841] (5-82)

Secondary structure (DSSP, 8-state):
-PPPPHHHHHHHHHHHHPPTT-EEEEEEETHHHH-GGGHHHHHHHHHHSEEEEEEEEESS-BTTB---EEEEEEE--------

pLDDT: mean 86.22, std 13.75, range [34.91, 96.56]

Foldseek 3Di:
DDPDDVVLVVLVVCLVPADAFGKDKDKDFCCCVPPPSNVVVVCVQVVFWDWPDKAFPQAPPDVPDRGGIIMTMITGNDPPPPD